Protein AF-A0A8T4I889-F1 (afdb_monomer_lite)

Foldseek 3Di:
DWDKAADADPPDPPPFQPFTDIDGDCCLPPPDPDDPVVSVVSVVVSRVVNRVDDFEPDPPPPPRDDD

pLDDT: mean 80.98, std 13.44, range [48.09, 94.56]

Sequence (67 aa):
PGWSKGVPCPWQPDGLGRGGLVIYTSEYWTGWPISKAHLTNTLVHEVLHALGLDHPNTDLDGDGTVE

Radius of gyration: 13.51 Å; chains: 1; bounding box: 31×18×35 Å

Structure (mmCIF, N/CA/C/O backbone):
data_AF-A0A8T4I889-F1
#
_entry.id   AF-A0A8T4I889-F1
#
loop_
_atom_site.group_PDB
_atom_site.id
_atom_site.type_symbol
_atom_site.label_atom_id
_atom_site.label_alt_id
_atom_site.label_com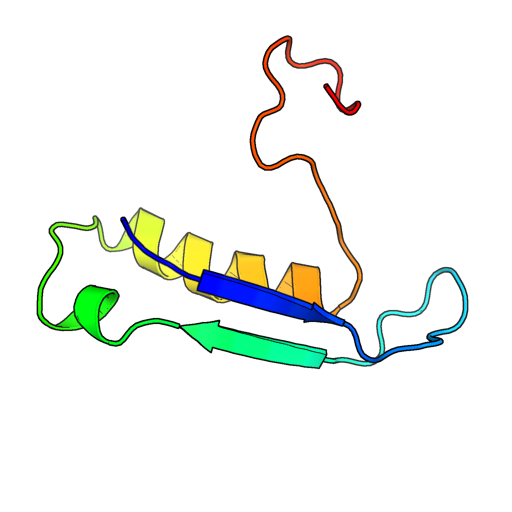p_id
_atom_site.label_asym_id
_atom_site.label_entity_id
_atom_site.label_seq_id
_atom_site.pdbx_PDB_ins_code
_atom_site.Cartn_x
_atom_site.Cartn_y
_atom_site.Cartn_z
_atom_site.occupancy
_atom_site.B_iso_or_equiv
_atom_site.auth_seq_id
_atom_site.auth_comp_id
_atom_site.auth_asym_id
_atom_site.auth_atom_id
_atom_site.pdbx_PDB_model_num
ATOM 1 N N . PRO A 1 1 ? -9.114 11.662 6.464 1.00 55.66 1 PRO A N 1
ATOM 2 C CA . PRO A 1 1 ? -9.047 10.694 5.344 1.00 55.66 1 PRO A CA 1
ATOM 3 C C . PRO A 1 1 ? -7.803 9.820 5.480 1.00 55.66 1 PRO A C 1
ATOM 5 O O . PRO A 1 1 ? -6.728 10.384 5.667 1.00 55.66 1 PRO A O 1
ATOM 8 N N . GLY A 1 2 ? -7.975 8.493 5.413 1.00 62.31 2 GLY A N 1
ATOM 9 C CA . GLY A 1 2 ? -6.886 7.520 5.262 1.00 62.31 2 GLY A CA 1
ATOM 10 C C . GLY A 1 2 ? -5.958 7.870 4.152 1.00 62.31 2 GLY A C 1
ATOM 11 O O . GLY A 1 2 ? -6.414 7.964 3.024 1.00 62.31 2 GLY A O 1
ATOM 12 N N . TRP A 1 3 ? -4.690 8.097 4.496 1.00 80.50 3 TRP A N 1
ATOM 13 C CA . TRP A 1 3 ? -3.665 8.276 3.498 1.00 80.50 3 TRP A CA 1
ATOM 14 C C . TRP A 1 3 ? -2.772 7.041 3.480 1.00 80.50 3 TRP A C 1
ATOM 16 O O . TRP A 1 3 ? -1.981 6.786 4.389 1.00 80.50 3 TRP A O 1
ATOM 26 N N . SER A 1 4 ? -2.910 6.269 2.417 1.00 89.50 4 SER A N 1
ATOM 27 C CA . SER A 1 4 ? -1.953 5.258 2.003 1.00 89.50 4 SER A CA 1
ATOM 28 C C . SER A 1 4 ? -1.392 5.665 0.646 1.00 89.50 4 SER A C 1
ATOM 30 O O . SER A 1 4 ? -2.039 6.404 -0.101 1.00 89.50 4 SER A O 1
ATOM 32 N N . LYS A 1 5 ? -0.139 5.297 0.373 1.00 90.81 5 LYS A N 1
ATOM 33 C CA . LYS A 1 5 ? 0.474 5.558 -0.931 1.00 90.81 5 LYS A CA 1
ATOM 34 C C . LYS A 1 5 ? 1.609 4.589 -1.238 1.00 90.81 5 LYS A C 1
ATOM 36 O O . LYS A 1 5 ? 2.605 4.553 -0.512 1.00 90.81 5 LYS A O 1
ATOM 41 N N . GLY A 1 6 ? 1.492 3.887 -2.352 1.00 90.50 6 GLY A N 1
ATOM 42 C CA . GLY A 1 6 ? 2.554 3.193 -3.053 1.00 90.50 6 GLY A CA 1
ATOM 43 C C . GLY A 1 6 ? 3.229 4.137 -4.039 1.00 90.50 6 GLY A C 1
ATOM 44 O O . GLY A 1 6 ? 2.582 4.913 -4.740 1.00 90.50 6 GLY A O 1
ATOM 45 N N . VAL A 1 7 ? 4.555 4.115 -4.059 1.00 89.88 7 VAL A N 1
ATOM 46 C CA . VAL A 1 7 ? 5.372 4.939 -4.949 1.00 89.88 7 VAL A CA 1
ATOM 47 C C . VAL A 1 7 ? 6.411 4.029 -5.596 1.00 89.88 7 VAL A C 1
ATOM 49 O O . VAL A 1 7 ? 7.336 3.606 -4.896 1.00 89.88 7 VAL A O 1
ATOM 52 N N . PRO A 1 8 ? 6.291 3.700 -6.893 1.00 89.81 8 PRO A N 1
ATOM 53 C CA . PRO A 1 8 ? 7.310 2.910 -7.575 1.00 89.81 8 PRO A CA 1
ATOM 54 C C . PRO A 1 8 ? 8.642 3.674 -7.612 1.00 89.81 8 PRO A C 1
ATOM 56 O O . PRO A 1 8 ? 8.661 4.910 -7.598 1.00 89.81 8 PRO A O 1
ATOM 59 N N . CYS A 1 9 ? 9.780 2.967 -7.651 1.00 88.50 9 CYS A N 1
ATOM 60 C CA . CYS A 1 9 ? 11.061 3.651 -7.852 1.00 88.50 9 CYS A CA 1
ATOM 61 C C . CYS A 1 9 ? 11.043 4.422 -9.184 1.00 88.50 9 CYS A C 1
ATOM 63 O O . CYS A 1 9 ? 10.471 3.947 -10.167 1.00 88.50 9 CYS A O 1
ATOM 65 N N . PRO A 1 10 ? 11.709 5.583 -9.256 1.00 86.25 10 PRO A N 1
ATOM 66 C CA . PRO A 1 10 ? 11.761 6.354 -10.488 1.00 86.25 10 PRO A CA 1
ATOM 67 C C . PRO A 1 10 ? 12.552 5.616 -11.580 1.00 86.25 10 PRO A C 1
ATOM 69 O O . PRO A 1 10 ? 13.476 4.854 -11.287 1.00 86.25 10 PRO A O 1
ATOM 72 N N . TRP A 1 11 ? 12.202 5.886 -12.843 1.00 84.69 11 TRP A N 1
ATOM 73 C CA . TRP A 1 11 ? 12.891 5.389 -14.047 1.00 84.69 11 TRP A CA 1
ATOM 74 C C . TRP A 1 11 ? 12.996 3.860 -14.156 1.00 84.69 11 TRP A C 1
ATOM 76 O O . TRP A 1 11 ? 14.007 3.328 -14.621 1.00 84.69 11 TRP A O 1
ATOM 86 N N . GLN A 1 12 ? 11.964 3.133 -13.724 1.00 76.94 12 GLN A N 1
ATOM 87 C CA . GLN A 1 12 ? 11.908 1.694 -13.968 1.00 76.94 12 GLN A CA 1
ATOM 88 C C . GLN A 1 12 ? 11.679 1.401 -15.459 1.00 76.94 12 GLN A C 1
ATOM 90 O O . GLN A 1 12 ? 10.925 2.125 -16.105 1.00 76.94 12 GLN A O 1
ATOM 95 N N . PRO A 1 13 ? 12.335 0.367 -16.023 1.00 78.38 13 PRO A N 1
ATOM 96 C CA . PRO A 1 13 ? 12.052 -0.079 -17.381 1.00 78.38 13 PRO A CA 1
ATOM 97 C C . PRO A 1 13 ? 10.592 -0.509 -17.530 1.00 78.38 13 PRO A C 1
ATOM 99 O O . PRO A 1 13 ? 10.045 -1.146 -16.625 1.00 78.38 13 PRO A O 1
ATOM 102 N N . ASP A 1 14 ? 10.006 -0.226 -18.691 1.00 70.50 14 ASP A N 1
ATOM 103 C CA . ASP A 1 14 ? 8.629 -0.606 -19.000 1.00 70.50 14 ASP A CA 1
ATOM 104 C C . ASP A 1 14 ? 8.393 -2.105 -18.766 1.00 70.50 14 ASP A C 1
ATOM 106 O O . ASP A 1 14 ? 9.197 -2.961 -19.151 1.00 70.50 14 ASP A O 1
ATOM 110 N N . GLY A 1 15 ? 7.278 -2.421 -18.103 1.00 66.38 15 GLY A N 1
ATOM 111 C CA . GLY A 1 15 ? 6.876 -3.796 -17.806 1.00 66.38 15 GLY A CA 1
ATOM 112 C C . GLY A 1 15 ? 7.663 -4.491 -16.686 1.00 66.38 15 GLY A C 1
ATOM 113 O O . GLY A 1 15 ? 7.458 -5.685 -16.472 1.00 66.38 15 GLY A O 1
ATOM 114 N N . LEU A 1 16 ? 8.544 -3.793 -15.956 1.00 68.94 16 LEU A N 1
ATOM 115 C CA . LEU A 1 16 ? 9.293 -4.352 -14.823 1.00 68.94 16 LEU A CA 1
ATOM 116 C C . LEU A 1 16 ? 9.202 -3.469 -13.571 1.00 68.94 16 LEU A C 1
ATOM 118 O O . LEU A 1 16 ? 10.085 -2.656 -13.298 1.00 68.94 16 LEU A O 1
ATOM 122 N N . GLY A 1 17 ? 8.183 -3.742 -12.755 1.00 76.88 17 GLY A N 1
ATOM 123 C CA . GLY A 1 17 ? 8.078 -3.285 -11.373 1.00 76.88 17 GLY A CA 1
ATOM 124 C C . GLY A 1 17 ? 9.156 -3.884 -10.481 1.00 76.88 17 GLY A C 1
ATOM 125 O O . GLY A 1 17 ? 9.040 -5.034 -10.063 1.00 76.88 17 GLY A O 1
ATOM 126 N N . ARG A 1 18 ? 10.225 -3.144 -10.179 1.00 80.81 18 ARG A N 1
ATOM 127 C CA . ARG A 1 18 ? 11.351 -3.659 -9.365 1.00 80.81 18 ARG A CA 1
ATOM 128 C C . ARG A 1 18 ? 11.225 -3.351 -7.875 1.00 80.81 18 ARG A C 1
ATOM 130 O O . ARG A 1 18 ? 12.063 -3.795 -7.094 1.00 80.81 18 ARG A O 1
ATOM 137 N N . GLY A 1 19 ? 10.204 -2.594 -7.488 1.00 86.00 19 GLY A N 1
ATOM 138 C CA . GLY A 1 19 ? 9.960 -2.172 -6.113 1.00 86.00 19 GLY A CA 1
ATOM 139 C C . GLY A 1 19 ? 9.771 -0.667 -5.981 1.00 86.00 19 GLY A C 1
ATOM 140 O O . GLY A 1 19 ? 9.824 0.079 -6.961 1.00 86.00 19 GLY A O 1
ATOM 141 N N . GLY A 1 20 ? 9.563 -0.233 -4.744 1.00 90.56 20 GLY A N 1
ATOM 142 C CA . GLY A 1 20 ? 9.209 1.137 -4.419 1.00 90.56 20 GLY A CA 1
ATOM 143 C C . GLY A 1 20 ? 9.048 1.333 -2.919 1.00 90.56 20 GLY A C 1
ATOM 144 O O . GLY A 1 20 ? 9.451 0.489 -2.114 1.00 90.56 20 GLY A O 1
ATOM 145 N N . LEU A 1 21 ? 8.453 2.458 -2.550 1.00 93.94 21 LEU A N 1
ATOM 146 C CA . LEU A 1 21 ? 8.096 2.775 -1.176 1.00 93.94 21 LEU A CA 1
ATOM 147 C C . LEU A 1 21 ? 6.602 2.602 -0.975 1.00 93.94 21 LEU A C 1
ATOM 149 O O . LEU A 1 21 ? 5.805 2.896 -1.862 1.00 93.94 21 LEU A O 1
ATOM 153 N N . VAL A 1 22 ? 6.241 2.174 0.227 1.00 93.75 22 VAL A N 1
ATOM 154 C CA . VAL A 1 22 ? 4.853 2.106 0.650 1.00 93.75 22 VAL A CA 1
ATOM 155 C C . VAL A 1 22 ? 4.697 2.841 1.968 1.00 93.75 22 VAL A C 1
ATOM 157 O O . VAL A 1 22 ? 5.454 2.612 2.912 1.00 93.75 22 VAL A O 1
ATOM 160 N N . ILE A 1 23 ? 3.720 3.739 2.017 1.00 93.06 23 ILE A N 1
ATOM 161 C CA . ILE A 1 23 ? 3.454 4.611 3.153 1.00 93.06 23 ILE A CA 1
ATOM 162 C C . ILE A 1 23 ? 2.051 4.311 3.668 1.00 93.06 23 ILE A C 1
ATOM 164 O O . ILE A 1 23 ? 1.085 4.367 2.909 1.00 93.06 23 ILE A O 1
ATOM 168 N N . TYR A 1 24 ? 1.947 4.048 4.969 1.00 92.06 24 TYR A N 1
ATOM 169 C CA . TYR A 1 24 ? 0.678 3.887 5.671 1.00 92.06 24 TYR A CA 1
ATOM 170 C C . TYR A 1 24 ? 0.622 4.831 6.865 1.00 92.06 24 TYR A C 1
ATOM 172 O O . TYR A 1 24 ? 1.545 4.872 7.681 1.00 92.06 24 TYR A O 1
ATOM 180 N N . THR A 1 25 ? -0.483 5.553 6.999 1.00 91.19 25 THR A N 1
ATOM 181 C CA . THR A 1 25 ? -0.796 6.321 8.207 1.00 91.19 25 THR A CA 1
ATOM 182 C C . THR A 1 25 ? -1.114 5.394 9.380 1.00 91.19 25 THR A C 1
ATOM 184 O O . THR A 1 25 ? -1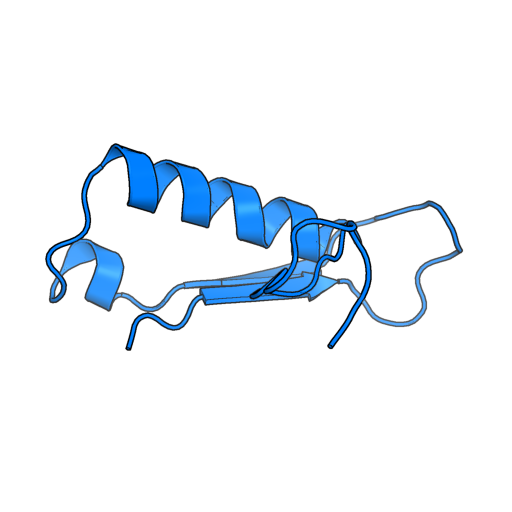.830 4.403 9.213 1.00 91.19 25 THR A O 1
ATOM 187 N N . SER A 1 26 ? -0.613 5.706 10.578 1.00 89.44 26 SER A N 1
ATOM 188 C CA . SER A 1 26 ? -0.831 4.874 11.773 1.00 89.44 26 SER A CA 1
ATOM 189 C C . SER A 1 26 ? -2.302 4.843 12.207 1.00 89.44 26 SER A C 1
ATOM 191 O O . SER A 1 26 ? -2.740 3.883 12.842 1.00 89.44 26 SER A O 1
ATOM 193 N N . GLU A 1 27 ? -3.086 5.835 11.783 1.00 89.69 27 GLU A N 1
ATOM 194 C CA . GLU A 1 27 ? -4.523 5.965 11.998 1.00 89.69 27 GLU A CA 1
ATOM 195 C C . GLU A 1 27 ? -5.321 4.739 11.526 1.00 89.69 27 GLU A C 1
ATOM 197 O O . GLU A 1 27 ? -6.374 4.461 12.102 1.00 89.69 27 GLU A O 1
ATOM 202 N N . TYR A 1 28 ? -4.811 3.945 10.572 1.00 87.69 28 TYR A N 1
ATOM 203 C CA . TYR A 1 28 ? -5.414 2.659 10.187 1.00 87.69 28 TYR A CA 1
ATOM 204 C C . TYR A 1 28 ? -5.493 1.638 11.333 1.00 87.69 28 TYR A C 1
ATOM 206 O O . TYR A 1 28 ? -6.335 0.742 11.291 1.00 87.69 28 TYR A O 1
ATOM 214 N N . TRP A 1 29 ? -4.638 1.766 12.352 1.00 87.88 29 TRP A N 1
ATOM 215 C CA . TRP A 1 29 ? -4.594 0.874 13.516 1.00 87.88 29 TRP A CA 1
ATOM 216 C C . TRP A 1 29 ? -5.048 1.539 14.815 1.00 87.88 29 TRP A C 1
ATOM 218 O O . TRP A 1 29 ? -5.359 0.834 15.773 1.00 87.88 29 TRP A O 1
ATOM 228 N N . THR A 1 30 ? -5.063 2.871 14.878 1.00 86.31 30 THR A N 1
ATOM 229 C CA . THR A 1 30 ? -5.241 3.609 16.141 1.00 86.31 30 THR A CA 1
ATOM 230 C C . THR A 1 30 ? -6.415 4.580 16.151 1.00 86.31 30 THR A C 1
ATOM 232 O O . THR A 1 30 ? -6.811 5.008 17.233 1.00 86.31 30 THR A O 1
ATOM 235 N N . GLY A 1 31 ? -6.973 4.946 14.991 1.00 79.00 31 GLY A N 1
ATOM 236 C CA . GLY A 1 31 ? -7.853 6.116 14.909 1.00 79.00 31 GLY A CA 1
ATOM 237 C C . GLY A 1 31 ? -9.020 6.030 13.935 1.00 79.00 31 GLY A C 1
ATOM 238 O O . GLY A 1 31 ? -9.964 6.805 14.092 1.00 79.00 31 GLY A O 1
ATOM 239 N N . TRP A 1 32 ? -9.014 5.107 12.967 1.00 82.44 32 TRP A N 1
ATOM 240 C CA . TRP A 1 32 ? -10.107 4.989 12.002 1.00 82.44 32 TRP A CA 1
ATOM 241 C C . TRP A 1 32 ? -10.856 3.664 12.020 1.00 82.44 32 TRP A C 1
ATOM 243 O O . TRP A 1 32 ? -10.243 2.596 12.025 1.00 82.44 32 TRP A O 1
ATOM 253 N N . PRO A 1 33 ? -12.199 3.726 11.932 1.00 86.44 33 PRO A N 1
ATOM 254 C CA . PRO A 1 33 ? -13.018 2.544 11.752 1.00 86.44 33 PRO A CA 1
ATOM 255 C C . PRO A 1 33 ? -12.875 2.040 10.311 1.00 86.44 33 PRO A C 1
ATOM 257 O O . PRO A 1 33 ? -13.585 2.473 9.406 1.00 86.44 33 PRO A O 1
ATOM 260 N N . ILE A 1 34 ? -11.952 1.105 10.102 1.00 87.75 34 ILE A N 1
ATOM 261 C CA . ILE A 1 34 ? -11.784 0.365 8.851 1.00 87.75 34 ILE A CA 1
ATOM 262 C C . ILE A 1 34 ? -12.040 -1.121 9.103 1.00 87.75 34 ILE A C 1
ATOM 264 O O . ILE A 1 34 ? -11.590 -1.698 10.093 1.00 87.75 34 ILE A O 1
ATOM 268 N N . SER A 1 35 ? -12.786 -1.768 8.207 1.00 91.25 35 SER A N 1
ATOM 269 C CA . SER A 1 35 ? -12.962 -3.221 8.296 1.00 91.25 35 SER A CA 1
ATOM 270 C C . SER A 1 35 ? -11.624 -3.934 8.076 1.00 91.25 35 SER A C 1
ATOM 272 O O . SER A 1 35 ? -10.821 -3.511 7.244 1.00 91.25 35 SER A O 1
ATOM 274 N N . LYS A 1 36 ? -11.403 -5.070 8.749 1.00 91.62 36 LYS A N 1
ATOM 275 C CA . LYS A 1 36 ? -10.186 -5.880 8.561 1.00 91.62 36 LYS A CA 1
ATOM 276 C C . LYS A 1 36 ? -9.953 -6.262 7.093 1.00 91.62 36 LYS A C 1
ATOM 278 O O . LYS A 1 36 ? -8.810 -6.275 6.641 1.00 91.62 36 LYS A O 1
ATOM 283 N N . ALA A 1 37 ? -11.026 -6.563 6.359 1.00 92.38 37 ALA A N 1
ATOM 284 C CA . ALA A 1 37 ? -10.953 -6.903 4.941 1.00 92.38 37 ALA A CA 1
ATOM 285 C C . ALA A 1 37 ? -10.431 -5.727 4.102 1.00 92.38 37 ALA A C 1
ATOM 287 O O . ALA A 1 37 ? -9.494 -5.908 3.330 1.00 92.38 37 ALA A O 1
ATOM 288 N N . HIS A 1 38 ? -10.966 -4.520 4.318 1.00 90.38 38 HIS A N 1
ATOM 289 C CA . HIS A 1 38 ? -10.476 -3.316 3.644 1.00 90.38 38 HIS A CA 1
ATOM 290 C C . HIS A 1 38 ? -9.031 -3.000 4.017 1.00 90.38 38 HIS A C 1
ATOM 292 O O . HIS A 1 38 ? -8.228 -2.781 3.123 1.00 90.38 38 HIS A O 1
ATOM 298 N N . LEU A 1 39 ? -8.675 -3.056 5.304 1.00 91.69 39 LEU A N 1
ATOM 299 C CA . LEU A 1 39 ? -7.298 -2.807 5.729 1.00 91.69 39 LEU A CA 1
ATOM 300 C C . LEU A 1 39 ? -6.321 -3.776 5.053 1.00 91.69 39 LEU A C 1
ATOM 302 O O . LEU A 1 39 ? -5.303 -3.356 4.519 1.00 91.69 39 LEU A O 1
ATOM 306 N N . THR A 1 40 ? -6.648 -5.069 5.026 1.00 92.69 40 THR A N 1
ATOM 307 C CA . THR A 1 40 ? -5.797 -6.077 4.373 1.00 92.69 40 THR A CA 1
ATOM 308 C C . THR A 1 40 ? -5.667 -5.812 2.874 1.00 92.69 40 THR A C 1
ATOM 310 O O . THR A 1 40 ? -4.577 -5.954 2.329 1.00 92.69 40 THR A O 1
ATOM 313 N N . ASN A 1 41 ? -6.757 -5.401 2.218 1.00 92.94 41 ASN A N 1
ATOM 314 C CA . ASN A 1 41 ? -6.730 -5.025 0.809 1.00 92.94 41 ASN A CA 1
ATOM 315 C C . ASN A 1 41 ? -5.808 -3.818 0.585 1.00 92.94 41 ASN A C 1
ATOM 317 O O . ASN A 1 41 ? -4.867 -3.935 -0.190 1.00 92.94 41 ASN A O 1
ATOM 321 N N . THR A 1 42 ? -5.985 -2.730 1.342 1.00 91.06 42 THR A N 1
ATOM 322 C CA . THR A 1 42 ? -5.134 -1.532 1.274 1.00 91.06 42 THR A CA 1
ATOM 323 C C . THR A 1 42 ? -3.651 -1.870 1.443 1.00 91.06 42 THR A C 1
ATOM 325 O O . THR A 1 42 ? -2.819 -1.361 0.700 1.00 91.06 42 THR A O 1
ATOM 328 N N . LEU A 1 43 ? -3.303 -2.778 2.363 1.00 93.38 43 LEU A N 1
ATOM 329 C CA . LEU A 1 43 ? -1.906 -3.176 2.578 1.00 93.38 43 LEU A CA 1
ATOM 330 C C . LEU A 1 43 ? -1.269 -3.902 1.379 1.00 93.38 43 LEU A C 1
ATOM 332 O O . LEU A 1 43 ? -0.054 -3.867 1.198 1.00 93.38 43 LEU A O 1
ATOM 336 N N . VAL A 1 44 ? -2.060 -4.616 0.583 1.00 94.56 44 VAL A N 1
ATOM 337 C CA . VAL A 1 44 ? -1.563 -5.292 -0.625 1.00 94.56 44 VAL A CA 1
ATOM 338 C C . VAL A 1 44 ? -1.597 -4.334 -1.811 1.00 94.56 44 VAL A C 1
ATOM 340 O O . VAL A 1 44 ? -0.650 -4.283 -2.587 1.00 94.56 44 VAL A O 1
ATOM 343 N N . HIS A 1 45 ? -2.658 -3.543 -1.911 1.00 93.00 45 HIS A N 1
ATOM 344 C CA . HIS A 1 45 ? -2.896 -2.557 -2.953 1.00 93.00 45 HIS A CA 1
ATOM 345 C C . HIS A 1 45 ? -1.710 -1.609 -3.150 1.00 93.00 45 HIS A C 1
ATOM 347 O O . HIS A 1 45 ? -1.162 -1.519 -4.245 1.00 93.00 45 HIS A O 1
ATOM 353 N N . GLU A 1 46 ? -1.218 -0.988 -2.077 1.00 92.50 46 GLU A N 1
ATOM 354 C CA . GLU A 1 46 ? -0.096 -0.055 -2.210 1.00 92.50 46 GLU A CA 1
ATOM 355 C C . GLU A 1 46 ? 1.226 -0.744 -2.574 1.00 92.50 46 GLU A C 1
ATOM 357 O O . GLU A 1 46 ? 2.098 -0.140 -3.199 1.00 92.50 46 GLU A O 1
ATOM 362 N N . VAL A 1 47 ? 1.395 -2.022 -2.215 1.00 92.94 47 VAL A N 1
ATOM 363 C CA . VAL A 1 47 ? 2.551 -2.812 -2.667 1.00 92.94 47 VAL A CA 1
ATOM 364 C C . VAL A 1 47 ? 2.484 -3.026 -4.177 1.00 92.94 47 VAL A C 1
ATOM 366 O O . VAL A 1 47 ? 3.515 -2.946 -4.839 1.00 92.94 47 VAL A O 1
ATOM 369 N N . LEU A 1 48 ? 1.294 -3.245 -4.739 1.00 91.19 48 LEU A N 1
ATOM 370 C CA . LEU A 1 48 ? 1.111 -3.364 -6.187 1.00 91.19 48 LEU A CA 1
ATOM 371 C C . LEU A 1 48 ? 1.437 -2.043 -6.900 1.00 91.19 48 LEU A C 1
ATOM 373 O O . LEU A 1 48 ? 2.160 -2.068 -7.895 1.00 91.19 48 LEU A O 1
ATOM 377 N N . HIS A 1 49 ? 1.045 -0.901 -6.329 1.00 89.19 49 HIS A N 1
ATOM 378 C CA . HIS A 1 49 ? 1.484 0.417 -6.804 1.00 89.19 49 HIS A CA 1
ATOM 379 C C . HIS A 1 49 ? 3.002 0.603 -6.742 1.00 89.19 49 HIS A C 1
ATOM 381 O O . HIS A 1 49 ? 3.617 1.071 -7.700 1.00 89.19 49 HIS A O 1
ATOM 387 N N . ALA A 1 50 ? 3.653 0.163 -5.663 1.00 90.75 50 ALA A N 1
ATOM 388 C CA . ALA A 1 50 ? 5.114 0.168 -5.581 1.00 90.75 50 ALA A CA 1
ATOM 389 C C . ALA A 1 50 ? 5.781 -0.766 -6.614 1.00 90.75 50 ALA A C 1
ATOM 391 O O . ALA A 1 50 ? 6.947 -0.571 -6.950 1.00 90.75 50 ALA A O 1
ATOM 392 N N . LEU A 1 51 ? 5.058 -1.756 -7.142 1.00 89.31 51 LEU A N 1
ATOM 393 C CA . LEU A 1 51 ? 5.482 -2.616 -8.250 1.00 89.31 51 LEU A CA 1
ATOM 394 C C . LEU A 1 51 ? 5.033 -2.083 -9.623 1.00 89.31 51 LEU A C 1
ATOM 396 O O . LEU A 1 51 ? 5.113 -2.803 -10.614 1.00 89.31 51 LEU A O 1
ATOM 400 N N . GLY A 1 52 ? 4.583 -0.832 -9.712 1.00 84.88 52 GLY A N 1
ATOM 401 C CA . GLY A 1 52 ? 4.253 -0.185 -10.981 1.00 84.88 52 GLY A CA 1
ATOM 402 C C . GLY A 1 52 ? 2.917 -0.610 -11.594 1.00 84.88 52 GLY A C 1
ATOM 403 O O . GLY A 1 52 ? 2.661 -0.264 -12.744 1.00 84.88 52 GLY A O 1
ATOM 404 N N . LEU A 1 53 ? 2.069 -1.339 -10.859 1.00 85.25 53 LEU A N 1
ATOM 405 C CA . LEU A 1 53 ? 0.663 -1.486 -11.231 1.00 85.25 53 LEU A CA 1
ATOM 406 C C . LEU A 1 53 ? -0.059 -0.211 -10.826 1.00 85.25 53 LEU A C 1
ATOM 408 O O . LEU A 1 53 ? -0.027 0.163 -9.661 1.00 85.25 53 LEU A O 1
ATOM 412 N N . ASP A 1 54 ? -0.704 0.453 -11.768 1.00 80.31 54 ASP A N 1
ATOM 413 C CA . ASP A 1 54 ? -1.414 1.695 -11.498 1.00 80.31 54 ASP A CA 1
ATOM 414 C C . ASP A 1 54 ? -2.863 1.573 -11.953 1.00 80.31 54 ASP A C 1
ATOM 416 O O . ASP A 1 54 ? -3.176 0.811 -12.872 1.00 80.31 54 ASP A O 1
ATOM 420 N N . HIS A 1 55 ? -3.746 2.296 -11.281 1.00 72.75 55 HIS A N 1
ATOM 421 C CA . HIS A 1 55 ? -5.130 2.446 -11.697 1.00 72.75 55 HIS A CA 1
ATOM 422 C C . HIS A 1 55 ? -5.665 3.787 -11.185 1.00 72.75 55 HIS A C 1
ATOM 424 O O . HIS A 1 55 ? -5.217 4.285 -10.149 1.00 72.75 55 HIS A O 1
ATOM 430 N N . PRO A 1 56 ? -6.670 4.365 -11.852 1.00 65.31 56 PRO A N 1
ATOM 4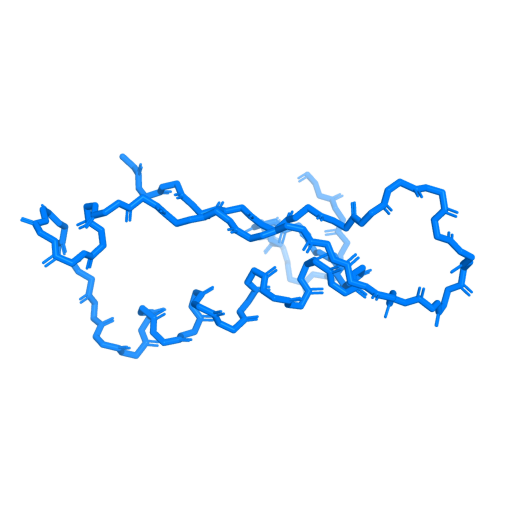31 C CA . PRO A 1 56 ? -7.433 5.453 -11.264 1.00 65.31 56 PRO A CA 1
ATOM 432 C C . PRO A 1 56 ? -7.997 5.000 -9.910 1.00 65.31 56 PRO A C 1
ATOM 434 O O . PRO A 1 56 ? -8.540 3.902 -9.789 1.00 65.31 56 PRO A O 1
ATOM 437 N N . ASN A 1 57 ? -7.897 5.826 -8.866 1.00 57.09 57 ASN A N 1
ATOM 438 C CA . ASN A 1 57 ? -8.578 5.529 -7.595 1.00 57.09 57 ASN A CA 1
ATOM 439 C C . ASN A 1 57 ? -10.108 5.564 -7.737 1.00 57.09 57 ASN A C 1
ATOM 441 O O . ASN A 1 57 ? -10.816 5.064 -6.862 1.00 57.09 57 ASN A O 1
ATOM 445 N N . THR A 1 58 ? -10.603 6.159 -8.822 1.00 52.78 58 THR A N 1
ATOM 446 C CA . THR A 1 58 ? -12.020 6.232 -9.150 1.00 52.78 58 THR A CA 1
ATOM 447 C C . THR A 1 58 ? -12.176 5.935 -10.634 1.00 52.78 58 THR A C 1
ATOM 449 O O . THR A 1 58 ? -11.802 6.752 -11.462 1.00 52.78 58 THR A O 1
ATOM 452 N N . ASP A 1 59 ? -12.692 4.754 -10.947 1.00 57.41 59 ASP A N 1
ATOM 453 C CA . ASP A 1 59 ? -13.207 4.399 -12.269 1.00 57.41 59 ASP A CA 1
ATOM 454 C C . ASP A 1 59 ? -14.712 4.698 -12.226 1.00 57.41 59 ASP A C 1
ATOM 456 O O . ASP A 1 59 ? -15.511 3.877 -11.766 1.00 57.41 59 ASP A O 1
ATOM 460 N N . LEU A 1 60 ? -15.069 5.962 -12.484 1.00 55.12 60 LEU A N 1
ATOM 461 C CA . LEU A 1 60 ? -16.423 6.477 -12.239 1.00 55.12 60 LEU A CA 1
ATOM 462 C C . LEU A 1 60 ? -17.476 5.816 -13.139 1.00 55.12 60 LEU A C 1
ATOM 464 O O . LEU A 1 60 ? -18.646 5.762 -12.748 1.00 55.12 60 LEU A O 1
ATOM 468 N N . ASP A 1 61 ? -17.076 5.312 -14.305 1.00 62.66 61 ASP A N 1
ATOM 469 C CA . ASP A 1 61 ? -17.951 4.709 -15.310 1.00 62.66 61 ASP A CA 1
ATOM 470 C C . ASP A 1 61 ? -17.670 3.220 -15.5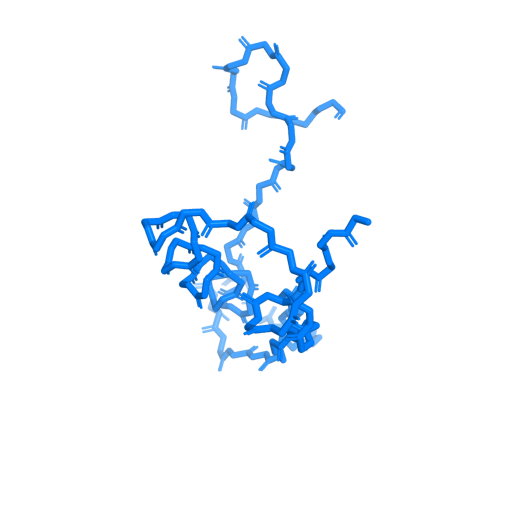84 1.00 62.66 61 ASP A C 1
ATOM 472 O O . ASP A 1 61 ? -18.493 2.555 -16.221 1.00 62.66 61 ASP A O 1
ATOM 476 N N . GLY A 1 62 ? -16.610 2.651 -15.007 1.00 60.19 62 GLY A N 1
ATOM 477 C CA . GLY A 1 62 ? -16.334 1.217 -15.030 1.00 60.19 62 GLY A CA 1
ATOM 478 C C . GLY A 1 62 ? -15.688 0.739 -16.328 1.00 60.19 62 GLY A C 1
ATOM 479 O O . GLY A 1 62 ? -15.844 -0.437 -16.677 1.00 60.19 62 GLY A O 1
ATOM 480 N N . ASP A 1 63 ? -15.035 1.629 -17.076 1.00 74.38 63 ASP A N 1
ATOM 481 C CA . ASP A 1 63 ? -14.455 1.331 -18.387 1.00 74.38 63 ASP A CA 1
ATOM 482 C C . ASP A 1 63 ? -12.960 0.964 -18.330 1.00 74.38 63 ASP A C 1
ATOM 484 O O . ASP A 1 63 ? -12.381 0.508 -19.324 1.00 74.38 63 ASP A O 1
ATOM 488 N N . GLY A 1 64 ? -12.352 1.076 -17.146 1.00 55.91 64 GLY A N 1
ATOM 489 C CA . GLY A 1 64 ? -10.945 0.774 -16.914 1.00 55.91 64 GLY A CA 1
ATOM 490 C C . GLY A 1 64 ? -9.976 1.846 -17.421 1.00 55.91 64 GLY A C 1
ATOM 491 O O . GLY A 1 64 ? -8.781 1.557 -17.545 1.00 55.91 64 GLY A O 1
ATOM 492 N N . THR A 1 65 ? -10.450 3.058 -17.716 1.00 48.09 65 THR A N 1
ATOM 493 C CA . THR A 1 65 ? -9.654 4.223 -18.123 1.00 48.09 65 THR A CA 1
ATOM 494 C C . THR A 1 65 ? -9.759 5.381 -17.115 1.00 48.09 65 THR A C 1
ATOM 496 O O . THR A 1 65 ? -10.398 5.269 -16.074 1.00 48.09 65 THR A O 1
ATOM 499 N N . VAL A 1 66 ? -8.979 6.449 -17.332 1.00 54.41 66 VAL A N 1
ATOM 500 C CA . VAL A 1 66 ? -8.838 7.576 -16.390 1.00 54.41 66 VAL A CA 1
ATOM 501 C C . VAL A 1 66 ? -9.879 8.657 -16.693 1.00 54.41 66 VAL A C 1
ATOM 503 O O . VAL A 1 66 ? -9.885 9.165 -17.814 1.00 54.41 66 VAL A O 1
ATOM 506 N N . GLU A 1 67 ? -10.602 9.117 -15.666 1.00 54.09 67 GLU A N 1
ATOM 507 C CA . GLU A 1 67 ? -11.158 10.482 -15.579 1.00 54.09 67 GLU A CA 1
ATOM 508 C C . GLU A 1 67 ? -10.607 11.246 -14.363 1.00 54.09 67 GLU A C 1
ATOM 510 O O . GLU A 1 67 ? -10.461 10.641 -13.273 1.00 54.09 67 GLU A O 1
#

Secondary structure (DSSP, 8-state):
---EEEEEPTTPPTT----EEEEE-THHHHT----HHHHHHHHHHHHHHHTT----S--SSSSSS--

=== Feature glossary ===
Feature key, reading from the visual/contextual features back to the raw sequence:

Rendered structure images. Structure images are PyMOL renders from six orthogonal camera directions. Cartoon representation draws helices as coils and strands as arrows; sticks shows the backbone as bonds; surface shows the solvent-excluded envelope. Rainbow coloring maps sequence position to hue (blue→red, N→C); chain coloring assigns a distinct color per polypeptide.

Contact-map, Ramachandran, and PAE plots. Three diagnostic plots accompany the record. The Cα contact map visualizes the tertiary structure as a 2D adjacency matrix (8 Å cutoff, sequence-local contacts suppressed). The Ramachandran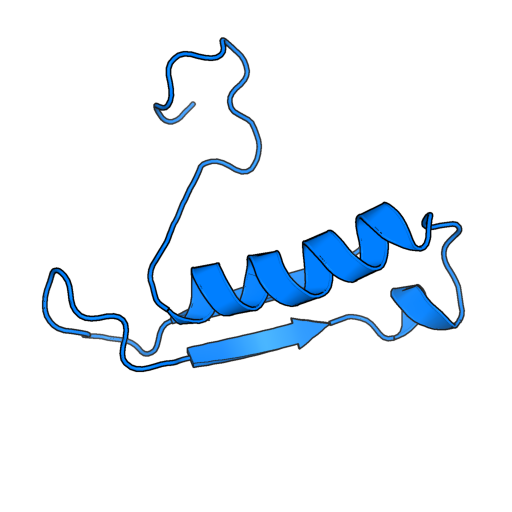 plot shows the distribution of backbone (φ, ψ) torsions, with points in the α and β basins reflecting secondary structure content. The PAE plot shows AlphaFold's inter-residue confidence as a color matrix.

InterPro / GO / CATH / organism. The annotation block draws on four external resources. InterPro: which protein families and domains the sequence belongs to. GO: standardized terms for what the protein does, what process it participates in, and where in the cell it acts. CATH: which structural fold it has in the CATH hierarchy. Organism: the species of origin.

Nearest PDB structures. Structural nearest neighbors (via Foldseek easy-search vs the PDB). Reported per hit: target PDB id, E-value, and alignment TM-score. A TM-score above ~0.5 is the conventional threshold for 'same fold'.

Predicted aligned error. Predicted aligned error is AlphaFold's pairwise confidence. Unlike pLDDT (per-residue), PAE is per-residue-pair and captures whether two parts of the structure are correctly placed relative to each other. Units are ångströms of expected positional error.

Solvent-accessible surface area. SASA measures how much of the protein is reachable by solvent. It is computed by rolling a water-sized probe over the atomic surface and summing the exposed area (Å²). Per-residue SASA distinguishes core (buried, low SASA) from surface (exposed, high SASA) residues; total SASA is a whole-molecule size measure.

B-factor. Crystallographic B-factors measure how much each atom's electron density is smeared out, in Å². They rise in mobile loops and surface residues and fall in the buried interior. In AlphaFold models this column is repurposed to hold pLDDT instead.

pLDDT. For AlphaFold models, the B-factor field carries pLDDT — the model's own estimate of local accuracy on a 0–100 scale. Regions with pLDDT<50 should be treated as essentially unmodeled; they often correspond to intrinsically disordered segments.

Backbone torsions (φ/ψ). φ (phi) and ψ (psi) are the two rotatable backbone dihedrals per residue: φ is the C(i-1)–N–Cα–C torsion, ψ is the N–Cα–C–N(i+1) torsion, both in degrees on (−180°, 180°]. α-helical residues cluste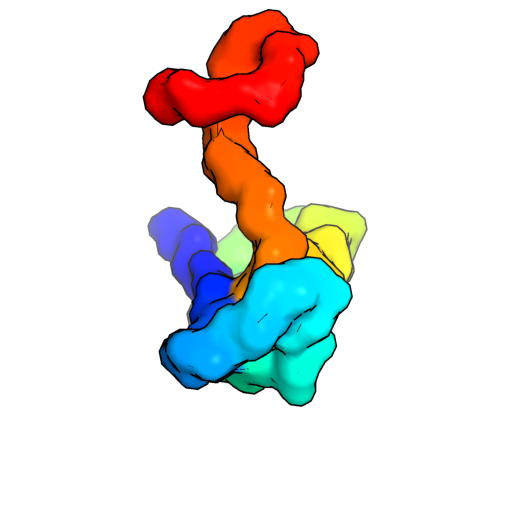r near (−60°, −45°); β-strand residues near (−120°, +130°). A Ramachandran plot is simply a scatter of (φ, ψ) for every residue.

Radius of gyration, Cα contacts, bounding box. Radius of gyration (Rg) is the root-mean-square distance of Cα atoms from their centroid — a single number for overall size and compactness. A globular domain of N residues has Rg ≈ 2.2·N^0.38 Å; an extended or disordered chain has a much larger Rg. The Cα contact count is the number of residue pairs whose Cα atoms are within 8 Å and are more than four positions apart in sequence — a standard proxy for tertiary packing density. The bounding box is the smallest axis-aligned box enclosing all Cα atoms.

Secondary structure (3-state, P-SEA). Three-state secondary structure (P-SEA) collapses the eight DSSP classes into helix (a), strand (b), and coil (c). P-SEA assigns these from Cα geometry alone — distances and angles — without requiring backbone oxygens, so it works on any Cα trace.

Secondary structure (8-state, DSSP). Secondary structure is the local, repeating backbone conformation. DSSP classifies it into eight states by reading the hydrogen-bond network: three helix types (H, G, I), two β types (E, B), two non-regular types (T, S), and unstructured coil (-).

Foldseek 3Di. The Foldseek 3Di string encodes local tertiary geometry as a 20-letter alphabet — one character per residue — derived from the relative positions of nearby Cα atoms. Unlike the amino-acid sequence, 3Di is a direct function of the 3D structure, so two proteins with the same fold have similar 3Di strings even at low sequence identity.

mmCIF coordinates. Structure coordinates are given as an mmCIF _atom_site loop: one row per atom with element, residue name, chain id, sequence number, and x/y/z position in Å. Only the four main-chain atoms per residue are included here; side chains are omitted to keep the record compact.

Sequence. This is the polypeptide sequence — one letter per residue, N-terminus first. Length ranges from a few dozen residues for small domains to over a thousand for large multi-domain proteins.